Protein AF-A0A397EJ53-F1 (afdb_monomer_lite)

Secondary structure (DSSP, 8-state):
--PPP---SSSSGGGGHHHHHHHTTT-SGGGGGGTTS-SS-PPP--PPP-TTTTPPPB--TT--EEEEEETT-SSS-HHHHHHHHHHSBSS-EEEEEETT--SSHHHHS--SS---------S----S--

Sequence (130 aa):
QLSFESQPFGLGVFDLVPAYCVATNFRDEACRSLRPLSKATPAPYVYARDSFFNHSSTIPPHASVLFLSGTLDPQTELRHGRAEFAALRGTQKRWVEFPDAPHCTAFQTPMLSVRTMYLVDTDRTTACDM

Foldseek 3Di:
DDDDDCDDLDDPCVVCPLVVCLLVVNPDPVCPVVPPPDPDNDDRPDDDDDPCPPPAEEADPPGAEEAEDECSEPPCHPVVSVVNVVRYHDDRYDYDYDDHRYPPNVVRPDDPDPPDPPPPDPDDDDDDDD

Structure (mmCIF, N/CA/C/O backbone):
data_AF-A0A397EJ53-F1
#
_entry.id   AF-A0A397EJ53-F1
#
loop_
_atom_site.group_PDB
_atom_site.id
_atom_site.type_symbol
_atom_site.label_atom_id
_atom_site.label_alt_id
_atom_site.label_comp_id
_atom_site.label_asym_id
_atom_site.label_entity_id
_atom_site.label_seq_id
_atom_site.pdbx_PDB_ins_code
_atom_site.Cartn_x
_atom_site.Cartn_y
_atom_site.Cartn_z
_atom_site.occupancy
_atom_site.B_iso_or_equiv
_atom_site.auth_seq_id
_atom_site.auth_comp_id
_atom_site.auth_asym_id
_atom_site.auth_atom_id
_atom_site.pdbx_PDB_model_num
ATOM 1 N N . GLN A 1 1 ? 22.571 24.796 5.973 1.00 35.66 1 GLN A N 1
ATOM 2 C CA . GLN A 1 1 ? 22.259 23.800 4.931 1.00 35.66 1 GLN A CA 1
ATOM 3 C C . GLN A 1 1 ? 22.090 22.474 5.649 1.00 35.66 1 GLN A C 1
ATOM 5 O O . GLN A 1 1 ? 23.044 22.026 6.269 1.00 35.66 1 GLN A O 1
ATOM 10 N N . LEU A 1 2 ? 20.868 21.943 5.721 1.00 25.66 2 LEU A N 1
ATOM 11 C CA . LEU A 1 2 ? 20.626 20.668 6.398 1.00 25.66 2 LEU A CA 1
ATOM 12 C C . LEU A 1 2 ? 21.092 19.554 5.454 1.00 25.66 2 LEU A C 1
ATOM 14 O O . LEU A 1 2 ? 20.538 19.393 4.371 1.00 25.66 2 LEU A O 1
ATOM 18 N N . SER A 1 3 ? 22.171 18.876 5.838 1.00 27.22 3 SER A N 1
ATOM 19 C CA . SER A 1 3 ? 22.716 17.705 5.155 1.00 27.22 3 SER A CA 1
ATOM 20 C C . SER A 1 3 ? 22.217 16.478 5.899 1.00 27.22 3 SER A C 1
ATOM 22 O O . SER A 1 3 ? 22.518 16.325 7.081 1.00 27.22 3 SER A O 1
ATOM 24 N N . PHE A 1 4 ? 21.451 15.633 5.219 1.00 34.69 4 PHE A N 1
ATOM 25 C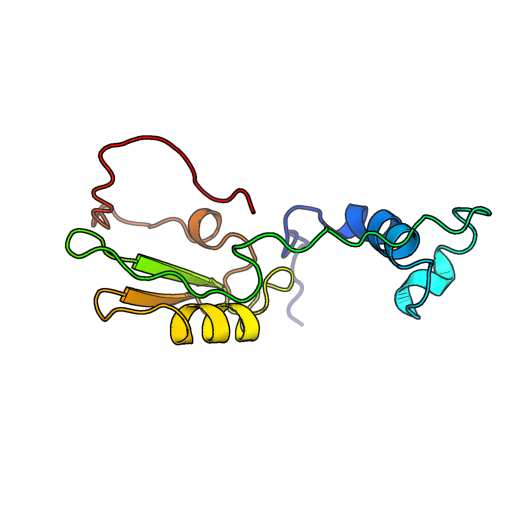 CA . PHE A 1 4 ? 20.984 14.363 5.760 1.00 34.69 4 PHE A CA 1
ATOM 26 C C . PHE A 1 4 ? 21.894 13.248 5.253 1.00 34.69 4 PHE A C 1
ATOM 28 O O . PHE A 1 4 ? 22.176 13.160 4.058 1.00 34.69 4 PHE A O 1
ATOM 35 N N . GLU A 1 5 ? 22.371 12.416 6.172 1.00 33.84 5 GLU A N 1
ATOM 36 C CA . GLU A 1 5 ? 23.044 11.163 5.847 1.00 33.84 5 GLU A CA 1
ATOM 37 C C . GLU A 1 5 ? 22.029 10.237 5.159 1.00 33.84 5 GLU A C 1
ATOM 39 O O . GLU A 1 5 ? 20.881 10.143 5.599 1.00 33.84 5 GLU A O 1
ATOM 44 N N . SER A 1 6 ? 22.412 9.616 4.039 1.00 44.06 6 SER A N 1
ATOM 45 C CA . SER A 1 6 ? 21.519 8.802 3.209 1.00 44.06 6 SER A CA 1
ATOM 46 C C . SER A 1 6 ? 21.131 7.508 3.929 1.00 44.06 6 SER A C 1
ATOM 48 O O . SER A 1 6 ? 21.711 6.449 3.706 1.00 44.06 6 SER A O 1
ATOM 50 N N . GLN A 1 7 ? 20.147 7.597 4.812 1.00 39.66 7 GLN A N 1
ATOM 51 C CA . GLN A 1 7 ? 19.365 6.465 5.285 1.00 39.66 7 GLN A CA 1
ATOM 52 C C . GLN A 1 7 ? 18.212 6.312 4.291 1.00 39.66 7 GLN A C 1
ATOM 54 O O . GLN A 1 7 ? 17.632 7.321 3.874 1.00 39.66 7 GLN A O 1
ATOM 59 N N . PRO A 1 8 ? 17.899 5.103 3.812 1.00 48.50 8 PRO A N 1
ATOM 60 C CA . PRO A 1 8 ? 16.996 5.004 2.694 1.00 48.50 8 PRO A CA 1
ATOM 61 C C . PRO A 1 8 ? 15.582 5.294 3.219 1.00 48.50 8 PRO A C 1
ATOM 63 O O . PRO A 1 8 ? 15.080 4.621 4.116 1.00 48.50 8 PRO A O 1
ATOM 66 N N . PHE A 1 9 ? 14.925 6.310 2.652 1.00 51.19 9 PHE A N 1
ATOM 67 C CA . PHE A 1 9 ? 13.498 6.622 2.846 1.00 51.19 9 PHE A CA 1
ATOM 68 C C . PHE A 1 9 ? 12.577 5.505 2.277 1.00 51.19 9 PHE A C 1
ATOM 70 O O . PHE A 1 9 ? 11.457 5.743 1.840 1.00 51.19 9 PHE A O 1
ATOM 77 N N . GLY A 1 10 ? 13.073 4.267 2.241 1.00 52.03 10 GLY A N 1
ATOM 78 C CA . GLY A 1 10 ? 12.499 3.066 1.652 1.00 52.03 10 GLY A CA 1
ATOM 79 C C . GLY A 1 10 ? 13.470 1.892 1.823 1.00 52.03 10 GLY A C 1
ATOM 80 O O . GLY A 1 10 ? 14.664 2.088 1.989 1.00 52.03 10 GLY A O 1
ATOM 81 N N . LEU A 1 11 ? 12.990 0.655 1.795 1.00 57.56 11 LEU A N 1
ATOM 82 C CA . LEU A 1 11 ? 13.797 -0.553 2.041 1.00 57.56 11 LEU A CA 1
ATOM 83 C C . LEU A 1 11 ? 14.730 -0.941 0.868 1.00 57.56 11 LEU A C 1
ATOM 85 O O . LEU A 1 11 ? 14.699 -2.068 0.396 1.00 57.56 11 LEU A O 1
ATOM 89 N N . GLY A 1 12 ? 15.552 -0.024 0.348 1.00 57.59 12 GLY A N 1
ATOM 90 C CA . GLY A 1 12 ? 16.454 -0.335 -0.776 1.00 57.59 12 GLY A CA 1
ATOM 91 C C . GLY A 1 12 ? 15.733 -0.594 -2.109 1.00 57.59 12 GLY A C 1
ATOM 92 O O . GLY A 1 12 ? 16.289 -1.178 -3.029 1.00 57.59 12 GLY A O 1
ATOM 93 N N . VAL A 1 13 ? 14.495 -0.117 -2.249 1.00 65.19 13 VAL A N 1
ATOM 94 C CA . VAL A 1 13 ? 13.651 -0.317 -3.443 1.00 65.19 13 VAL A CA 1
ATOM 95 C C . VAL A 1 13 ? 14.168 0.346 -4.725 1.00 65.19 13 VAL A C 1
ATOM 97 O O . VAL A 1 13 ? 13.590 0.144 -5.789 1.00 65.19 13 VAL A O 1
ATOM 100 N N . PHE A 1 14 ? 15.256 1.118 -4.676 1.00 66.25 14 PHE A N 1
ATOM 101 C CA . PHE A 1 14 ? 15.872 1.674 -5.887 1.00 66.25 14 PHE A CA 1
ATOM 102 C C . PHE A 1 14 ? 16.359 0.569 -6.842 1.00 66.25 14 PHE A C 1
ATOM 104 O O . PHE A 1 14 ? 16.321 0.758 -8.058 1.00 66.25 14 PHE A O 1
ATOM 111 N N . ASP A 1 15 ? 16.709 -0.609 -6.317 1.00 71.25 15 ASP A N 1
ATOM 112 C CA . ASP A 1 15 ? 17.056 -1.790 -7.115 1.00 71.25 15 ASP A CA 1
ATOM 113 C C . ASP A 1 15 ? 15.857 -2.367 -7.895 1.00 71.25 15 ASP A C 1
ATOM 115 O O . ASP A 1 15 ? 16.038 -3.150 -8.829 1.00 71.25 15 ASP A O 1
ATOM 119 N N . LEU A 1 16 ? 14.623 -1.945 -7.584 1.00 75.75 16 LEU A N 1
ATOM 120 C CA . LEU A 1 16 ? 13.422 -2.310 -8.343 1.00 75.75 16 LEU A CA 1
ATOM 121 C C . LEU A 1 16 ? 13.225 -1.449 -9.595 1.00 75.75 16 LEU A C 1
ATOM 123 O O . LEU A 1 16 ? 12.432 -1.820 -10.458 1.00 75.75 16 LEU A O 1
ATOM 127 N N . VAL A 1 17 ? 13.938 -0.327 -9.746 1.00 78.69 17 VAL A N 1
ATOM 128 C CA . VAL A 1 17 ? 13.771 0.569 -10.904 1.00 78.69 17 VAL A CA 1
ATOM 129 C C . VAL A 1 17 ? 14.046 -0.150 -12.235 1.00 78.69 17 VAL A C 1
ATOM 131 O O . VAL A 1 17 ? 13.210 -0.047 -13.135 1.00 78.69 17 VAL A O 1
ATOM 134 N N . PRO A 1 18 ? 15.125 -0.946 -12.398 1.00 80.00 18 PRO A N 1
ATOM 135 C CA . PRO A 1 18 ? 15.307 -1.759 -13.600 1.00 80.00 18 PRO A CA 1
ATOM 136 C C . PRO A 1 18 ? 14.152 -2.737 -13.850 1.00 80.00 18 PRO A C 1
ATOM 138 O O . PRO A 1 18 ? 13.714 -2.876 -14.992 1.00 80.00 18 PRO A O 1
ATOM 141 N N . ALA A 1 19 ? 13.619 -3.372 -12.800 1.00 78.75 19 ALA A N 1
ATOM 142 C CA . ALA A 1 19 ? 12.494 -4.299 -12.913 1.00 78.75 19 ALA A CA 1
ATOM 143 C C . ALA A 1 19 ? 11.203 -3.583 -13.346 1.00 78.75 19 ALA A C 1
ATOM 145 O O . ALA A 1 19 ? 10.534 -4.042 -14.271 1.00 78.75 19 ALA A O 1
ATOM 146 N N . TYR A 1 20 ? 10.903 -2.420 -12.759 1.00 80.44 20 TYR A N 1
ATOM 147 C CA . TYR A 1 20 ? 9.808 -1.540 -13.170 1.00 80.44 20 TYR A CA 1
ATOM 148 C C . TYR A 1 20 ? 9.927 -1.137 -14.645 1.00 80.44 20 TYR A C 1
ATOM 150 O O . TYR A 1 20 ? 8.973 -1.255 -15.418 1.00 80.44 20 TYR A O 1
ATOM 158 N N . CYS A 1 21 ? 11.117 -0.702 -15.061 1.00 81.75 21 CYS A N 1
ATOM 159 C CA . CYS A 1 21 ? 11.374 -0.301 -16.437 1.00 81.75 21 CYS A CA 1
ATOM 160 C C . CYS A 1 21 ? 11.198 -1.466 -17.414 1.00 81.75 21 CYS A C 1
ATOM 162 O O . CYS A 1 21 ? 10.610 -1.283 -18.476 1.00 81.75 21 CYS A O 1
ATOM 164 N N . VAL A 1 22 ? 11.629 -2.677 -17.060 1.00 80.25 22 VAL A N 1
ATOM 165 C CA . VAL A 1 22 ? 11.362 -3.871 -17.873 1.00 80.25 22 VAL A CA 1
ATOM 166 C C . VAL A 1 22 ? 9.858 -4.170 -17.917 1.00 80.25 22 VAL A C 1
ATOM 168 O O . VAL A 1 22 ? 9.303 -4.289 -19.008 1.00 80.25 22 VAL A O 1
ATOM 171 N N . ALA A 1 23 ? 9.173 -4.216 -16.771 1.00 77.81 23 ALA A N 1
ATOM 172 C CA . ALA A 1 23 ? 7.748 -4.554 -16.672 1.00 77.81 23 ALA A CA 1
ATOM 173 C C . ALA A 1 23 ? 6.827 -3.583 -17.436 1.00 77.81 23 ALA A C 1
ATOM 175 O O . ALA A 1 23 ? 5.811 -3.992 -17.997 1.00 77.81 23 ALA A O 1
ATOM 176 N N . THR A 1 24 ? 7.199 -2.302 -17.505 1.00 78.75 24 THR A N 1
ATOM 177 C CA . THR A 1 24 ? 6.474 -1.261 -18.258 1.00 78.75 24 THR A CA 1
ATOM 178 C C . THR A 1 24 ? 6.952 -1.106 -19.702 1.00 78.75 24 THR A C 1
ATOM 180 O O . THR A 1 24 ? 6.446 -0.251 -20.434 1.00 78.75 24 THR A O 1
ATOM 183 N N . ASN A 1 25 ? 7.912 -1.926 -20.140 1.00 79.38 25 ASN A N 1
ATOM 184 C CA . ASN A 1 25 ? 8.566 -1.831 -21.444 1.00 79.38 25 ASN A CA 1
ATOM 185 C C . ASN A 1 25 ? 9.190 -0.441 -21.708 1.00 79.38 25 ASN A C 1
ATOM 187 O O . ASN A 1 25 ? 9.064 0.117 -22.798 1.00 79.38 25 ASN A O 1
ATOM 191 N N . PHE A 1 26 ? 9.864 0.113 -20.697 1.00 81.69 26 PHE A N 1
ATOM 192 C CA . PHE A 1 26 ? 10.669 1.341 -20.728 1.00 81.69 26 PHE A CA 1
ATOM 193 C C . PHE A 1 26 ? 9.902 2.574 -21.223 1.00 81.69 26 PHE A C 1
ATOM 195 O O . PHE A 1 26 ? 10.461 3.417 -21.928 1.00 81.69 26 PHE A O 1
ATOM 202 N N . ARG A 1 27 ? 8.608 2.662 -20.894 1.00 79.56 27 ARG A N 1
ATOM 203 C CA . ARG A 1 27 ? 7.731 3.750 -21.353 1.00 79.56 27 ARG A CA 1
ATOM 204 C C . ARG A 1 27 ? 7.995 5.083 -20.651 1.00 79.56 27 ARG A C 1
ATOM 206 O O . ARG A 1 27 ? 7.779 6.119 -21.271 1.00 79.56 27 ARG A O 1
ATOM 213 N N . ASP A 1 28 ? 8.478 5.059 -19.412 1.00 83.50 28 ASP A N 1
ATOM 214 C CA . ASP A 1 28 ? 8.775 6.276 -18.654 1.00 83.50 28 ASP A CA 1
ATOM 215 C C . ASP A 1 28 ? 10.114 6.916 -19.014 1.00 83.50 28 ASP A C 1
ATOM 217 O O . ASP A 1 28 ? 11.109 6.245 -19.296 1.00 83.50 28 ASP A O 1
ATOM 221 N N . GLU A 1 29 ? 10.165 8.244 -18.910 1.00 87.44 29 GLU A N 1
ATOM 222 C CA . GLU A 1 29 ? 11.386 9.024 -19.123 1.00 87.44 29 GLU A CA 1
ATOM 223 C C . GLU A 1 29 ? 12.510 8.638 -18.152 1.00 87.44 29 GLU A C 1
ATOM 225 O O . GLU A 1 29 ? 13.670 8.548 -18.562 1.00 87.44 29 GLU A O 1
ATOM 230 N N . ALA A 1 30 ? 12.168 8.313 -16.902 1.00 82.94 30 ALA A N 1
ATOM 231 C CA . ALA A 1 30 ? 13.121 7.844 -15.896 1.00 82.94 30 ALA A CA 1
ATOM 232 C C . ALA A 1 30 ? 13.868 6.562 -16.323 1.00 82.94 30 ALA A C 1
ATOM 234 O O . ALA A 1 30 ? 14.987 6.320 -15.880 1.00 82.94 30 ALA A O 1
ATOM 235 N N . CYS A 1 31 ? 13.294 5.769 -17.236 1.00 85.06 31 CYS A N 1
ATOM 236 C CA . CYS A 1 31 ? 13.883 4.534 -17.749 1.00 85.06 31 CYS A CA 1
ATOM 237 C C . CYS A 1 31 ? 14.843 4.743 -18.933 1.00 85.06 31 CYS A C 1
ATOM 239 O O . CYS A 1 31 ? 15.423 3.774 -19.430 1.00 85.06 31 CYS A O 1
ATOM 241 N N . ARG A 1 32 ? 15.018 5.980 -19.428 1.00 86.31 32 ARG A N 1
ATOM 242 C CA . ARG A 1 32 ? 15.788 6.267 -20.654 1.00 86.31 32 ARG A CA 1
ATOM 243 C C . ARG A 1 32 ? 17.254 5.836 -20.549 1.00 86.31 32 ARG A C 1
ATOM 245 O O . ARG A 1 32 ? 17.779 5.288 -21.515 1.00 86.31 32 ARG A O 1
ATOM 252 N N . SER A 1 33 ? 17.887 6.039 -19.391 1.00 83.88 33 SER A N 1
ATOM 253 C CA . SER A 1 33 ? 19.280 5.637 -19.123 1.00 83.88 33 SER A CA 1
ATOM 254 C C . SER A 1 33 ? 19.476 4.120 -19.046 1.00 83.88 33 SER A C 1
ATOM 256 O O . SER A 1 33 ? 20.596 3.639 -19.179 1.00 83.88 33 SER A O 1
ATOM 258 N N . LEU A 1 34 ? 18.390 3.365 -18.863 1.00 80.56 34 LEU A N 1
ATOM 259 C CA . LEU A 1 34 ? 18.390 1.912 -18.705 1.00 80.56 34 LEU A CA 1
ATOM 260 C C . LEU A 1 34 ? 18.073 1.175 -20.021 1.00 80.56 34 LEU A C 1
ATOM 262 O O . LEU A 1 34 ? 17.938 -0.049 -20.041 1.00 80.56 34 LEU A O 1
ATOM 266 N N . ARG A 1 35 ? 17.939 1.883 -21.151 1.00 74.88 35 ARG A N 1
ATOM 267 C CA . ARG A 1 35 ? 17.759 1.250 -22.468 1.00 74.88 35 ARG A CA 1
ATOM 268 C C . ARG A 1 35 ? 19.120 0.935 -23.115 1.00 74.88 35 ARG A C 1
ATOM 270 O O . ARG A 1 35 ? 19.966 1.822 -23.150 1.00 74.88 35 ARG A O 1
ATOM 277 N N . PRO A 1 36 ? 19.320 -0.253 -23.726 1.00 67.62 36 PRO A N 1
ATOM 278 C CA . PRO A 1 36 ? 18.420 -1.400 -23.818 1.00 67.62 36 PRO A CA 1
ATOM 279 C C . PRO A 1 36 ? 18.866 -2.527 -22.870 1.00 67.62 36 PRO A C 1
ATOM 281 O O . PRO A 1 36 ? 19.687 -3.359 -23.248 1.00 67.62 36 PRO A O 1
ATOM 284 N N . LEU A 1 37 ? 18.302 -2.609 -21.661 1.00 65.81 37 LEU A N 1
ATOM 285 C CA . LEU A 1 37 ? 18.523 -3.780 -20.795 1.00 65.81 37 LEU A CA 1
ATOM 286 C C . LEU A 1 37 ? 17.840 -5.061 -21.328 1.00 65.81 37 LEU A C 1
ATOM 288 O O . LEU A 1 37 ? 18.249 -6.161 -20.978 1.00 65.81 37 LEU A O 1
ATOM 292 N N . SER A 1 38 ? 16.841 -4.945 -22.215 1.00 60.16 38 SER A N 1
ATOM 293 C CA . SER A 1 38 ? 16.188 -6.076 -22.893 1.00 60.16 38 SER A CA 1
ATOM 294 C C . SER A 1 38 ? 15.852 -5.733 -24.351 1.00 60.16 38 SER A C 1
ATOM 296 O O . SER A 1 38 ? 15.364 -4.640 -24.637 1.00 60.16 38 SER A O 1
ATOM 298 N N . LYS A 1 39 ? 16.084 -6.677 -25.277 1.00 61.12 39 LYS A N 1
ATOM 299 C CA . LYS A 1 39 ? 15.606 -6.617 -26.678 1.00 61.12 39 LYS A CA 1
ATOM 300 C C . LYS A 1 39 ? 14.218 -7.243 -26.865 1.00 61.12 39 LYS A C 1
ATOM 302 O O . LYS A 1 39 ? 13.619 -7.077 -27.923 1.00 61.12 39 LYS A O 1
ATOM 307 N N . ALA A 1 40 ? 13.726 -7.977 -25.869 1.00 63.00 40 ALA A N 1
ATOM 308 C CA . ALA A 1 40 ? 12.417 -8.608 -25.894 1.00 63.00 40 ALA A CA 1
ATOM 309 C C . ALA A 1 40 ? 11.403 -7.689 -25.212 1.00 63.00 40 ALA A C 1
ATOM 311 O O . ALA A 1 40 ? 11.646 -7.232 -24.095 1.00 63.00 40 ALA A O 1
ATOM 312 N N . THR A 1 41 ? 10.274 -7.431 -25.871 1.00 63.72 41 THR A N 1
ATOM 313 C CA . THR A 1 41 ? 9.107 -6.816 -25.232 1.00 63.72 41 THR A CA 1
ATOM 314 C C . THR A 1 41 ? 8.522 -7.839 -24.262 1.00 63.72 41 THR A C 1
ATOM 316 O O . THR A 1 41 ? 8.015 -8.864 -24.727 1.00 63.72 41 THR A O 1
ATOM 319 N N . PRO A 1 42 ? 8.608 -7.629 -22.938 1.00 65.19 42 PRO A N 1
ATOM 320 C CA . PRO A 1 42 ? 7.993 -8.544 -21.991 1.00 65.19 42 PRO A CA 1
ATOM 321 C C . PRO A 1 42 ? 6.482 -8.517 -22.202 1.00 65.19 42 PRO A C 1
ATOM 323 O O . PRO A 1 42 ? 5.916 -7.473 -22.546 1.00 65.19 42 PRO A O 1
ATOM 326 N N . ALA A 1 43 ? 5.820 -9.658 -22.001 1.00 69.69 43 ALA A N 1
ATOM 327 C CA . ALA A 1 43 ? 4.368 -9.657 -21.907 1.00 69.69 43 ALA A CA 1
ATOM 328 C C . ALA A 1 43 ? 3.953 -8.640 -20.828 1.00 69.69 43 ALA A C 1
ATOM 330 O O . ALA A 1 43 ? 4.636 -8.535 -19.803 1.00 69.69 43 ALA A O 1
ATOM 331 N N . PRO A 1 44 ? 2.884 -7.861 -21.052 1.00 67.56 44 PRO A N 1
ATOM 332 C CA . PRO A 1 44 ? 2.460 -6.872 -20.079 1.00 67.56 44 PRO A CA 1
ATOM 333 C C . PRO A 1 44 ? 2.168 -7.578 -18.753 1.00 67.56 44 PRO A C 1
ATOM 335 O O . PRO A 1 44 ? 1.445 -8.576 -18.719 1.00 67.56 44 PRO A O 1
ATOM 338 N N . TYR A 1 45 ? 2.758 -7.072 -17.671 1.00 67.75 45 TYR A N 1
ATOM 339 C CA . TYR A 1 45 ? 2.546 -7.601 -16.330 1.00 67.75 45 TYR A CA 1
ATOM 340 C C . TYR A 1 45 ? 1.159 -7.177 -15.841 1.00 67.75 45 TYR A C 1
ATOM 342 O O . TYR A 1 45 ? 0.988 -6.149 -15.188 1.00 67.75 45 TYR A O 1
ATOM 350 N N . VAL A 1 46 ? 0.142 -7.923 -16.267 1.00 75.94 46 VAL A N 1
ATOM 351 C CA . VAL A 1 46 ? -1.263 -7.671 -15.949 1.00 75.94 46 VAL A CA 1
ATOM 352 C C . VAL A 1 46 ? -1.801 -8.898 -15.243 1.00 75.94 46 VAL A C 1
ATOM 354 O O . VAL A 1 46 ? -1.942 -9.964 -15.842 1.00 75.94 46 VAL A O 1
ATOM 357 N N . TYR A 1 47 ? -2.118 -8.738 -13.965 1.00 76.62 47 TYR A N 1
ATOM 358 C CA . TYR A 1 47 ? -2.835 -9.759 -13.221 1.00 76.62 47 TYR A CA 1
ATOM 359 C C . TYR A 1 47 ? -4.258 -9.900 -13.760 1.00 76.62 47 TYR A C 1
ATOM 361 O O . TYR A 1 47 ? -4.945 -8.906 -14.022 1.00 76.62 47 TYR A O 1
ATOM 369 N N . ALA A 1 48 ? -4.710 -11.144 -13.918 1.00 88.25 48 ALA A N 1
ATOM 370 C CA . ALA A 1 48 ? -6.118 -11.407 -14.154 1.00 88.25 48 ALA A CA 1
ATOM 371 C C . ALA A 1 48 ? -6.912 -10.904 -12.943 1.00 88.25 48 ALA A C 1
ATOM 373 O O . ALA A 1 48 ? -6.574 -11.205 -11.801 1.00 88.25 48 ALA A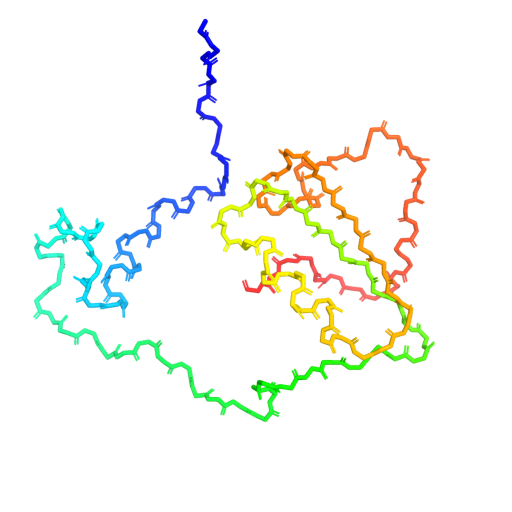 O 1
ATOM 374 N N . ARG A 1 49 ? -7.956 -10.114 -13.200 1.00 91.31 49 ARG A N 1
ATOM 375 C CA . ARG A 1 49 ? -8.857 -9.648 -12.145 1.00 91.31 49 ARG A CA 1
ATOM 376 C C . ARG A 1 49 ? -9.648 -10.837 -11.623 1.00 91.31 49 ARG A C 1
ATOM 378 O O . ARG A 1 49 ? -10.261 -11.551 -12.415 1.00 91.31 49 ARG A O 1
ATOM 385 N N . ASP A 1 50 ? -9.635 -11.025 -10.315 1.00 89.88 50 ASP A N 1
ATOM 386 C CA . ASP A 1 50 ? -10.447 -12.028 -9.643 1.00 89.88 50 ASP A CA 1
ATOM 387 C C . ASP A 1 50 ? -11.789 -11.435 -9.179 1.00 89.88 50 ASP A C 1
ATOM 389 O O . ASP A 1 50 ? -12.144 -10.295 -9.496 1.00 89.88 50 ASP A O 1
ATOM 393 N N . SER A 1 51 ? -12.550 -12.223 -8.421 1.00 92.88 51 SER A N 1
ATOM 394 C CA . SER A 1 51 ? -13.823 -11.807 -7.827 1.00 92.88 51 SER A CA 1
ATOM 395 C C . SER A 1 51 ? -13.697 -10.728 -6.746 1.00 92.88 51 SER A C 1
ATOM 397 O O . SER A 1 51 ? -14.718 -10.233 -6.279 1.00 92.88 51 SER A O 1
ATOM 399 N N . PHE A 1 52 ? -12.483 -10.389 -6.312 1.00 88.25 52 PHE A N 1
ATOM 400 C CA . PHE A 1 52 ? -12.221 -9.398 -5.269 1.00 88.25 52 PHE A CA 1
ATOM 401 C C . PHE A 1 52 ? -11.703 -8.074 -5.843 1.00 88.25 52 PHE A C 1
ATOM 403 O O . PHE A 1 52 ? -11.713 -7.055 -5.150 1.00 88.25 52 PHE A O 1
ATOM 410 N N . PHE A 1 53 ? -11.320 -8.041 -7.122 1.00 89.56 53 PHE A N 1
ATOM 411 C CA . PHE A 1 53 ? -10.941 -6.807 -7.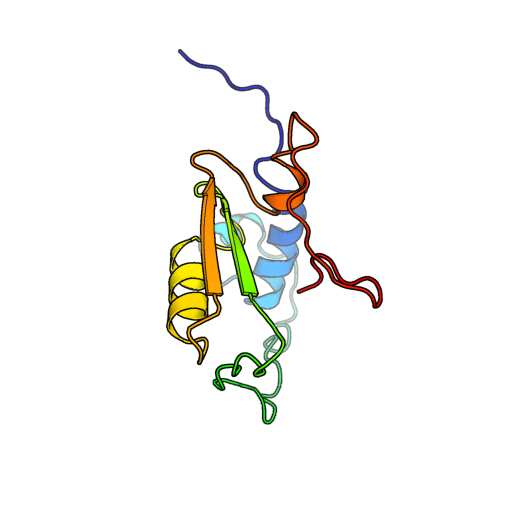799 1.00 89.56 53 PHE A CA 1
ATOM 412 C C . PHE A 1 53 ? -12.047 -5.745 -7.707 1.00 89.56 53 PHE A C 1
ATOM 414 O O . PHE A 1 53 ? -13.197 -5.991 -8.064 1.00 89.56 53 PHE A O 1
ATOM 421 N N . ASN A 1 54 ? -11.681 -4.526 -7.299 1.00 87.94 54 ASN A N 1
ATOM 422 C CA . ASN A 1 54 ? -12.599 -3.387 -7.157 1.00 87.94 54 ASN A CA 1
ATOM 423 C C . ASN A 1 54 ? -13.763 -3.625 -6.170 1.00 87.94 54 ASN A C 1
ATOM 425 O O . ASN A 1 54 ? -14.790 -2.946 -6.229 1.00 87.94 54 ASN A O 1
ATOM 429 N N . HIS A 1 55 ? -13.603 -4.569 -5.242 1.00 89.75 55 HIS A N 1
ATOM 430 C CA . HIS A 1 55 ? -14.491 -4.738 -4.101 1.00 89.75 55 HIS A CA 1
ATOM 431 C C . HIS A 1 55 ? -13.851 -4.140 -2.851 1.00 89.75 55 HIS A C 1
ATOM 433 O O . HIS A 1 55 ? -12.657 -4.286 -2.611 1.00 89.75 55 HIS A O 1
ATOM 439 N N . SER A 1 56 ? -14.661 -3.461 -2.038 1.00 89.38 56 SER A N 1
ATOM 440 C CA . SER A 1 56 ? -14.210 -2.975 -0.738 1.00 89.38 56 SER A CA 1
ATOM 441 C C . SER A 1 56 ? -14.638 -3.920 0.376 1.00 89.38 56 SER A C 1
ATOM 443 O O . SER A 1 56 ? -15.788 -4.371 0.416 1.00 89.38 56 SER A O 1
ATOM 445 N N . SER A 1 57 ? -13.714 -4.187 1.292 1.00 91.31 57 SER A N 1
ATOM 446 C CA . SER A 1 57 ? -13.929 -5.060 2.439 1.00 91.31 57 SER A CA 1
ATOM 447 C C . SER A 1 57 ? -14.906 -4.456 3.449 1.00 91.31 57 SER A C 1
ATOM 449 O O . SER A 1 57 ? -14.977 -3.241 3.655 1.00 91.31 57 SER A O 1
ATOM 451 N N . THR A 1 58 ? -15.666 -5.334 4.104 1.00 95.31 58 THR A N 1
ATOM 452 C CA . THR A 1 58 ? -16.547 -4.975 5.221 1.00 95.31 58 THR A CA 1
ATOM 453 C C . THR A 1 58 ? -15.911 -5.418 6.526 1.00 95.31 58 THR A C 1
ATOM 455 O O . THR A 1 58 ? -15.490 -6.565 6.634 1.00 95.31 58 THR A O 1
ATOM 458 N N . ILE A 1 59 ? -15.855 -4.520 7.508 1.00 94.69 59 ILE A N 1
ATOM 459 C CA . ILE A 1 59 ? -15.343 -4.800 8.850 1.00 94.69 59 ILE A CA 1
ATOM 460 C C . ILE A 1 59 ? -16.341 -5.730 9.560 1.00 94.69 59 ILE A C 1
ATOM 462 O O . ILE A 1 59 ? -17.497 -5.334 9.745 1.00 94.69 59 ILE A O 1
ATOM 466 N N . PRO A 1 60 ? -15.937 -6.950 9.961 1.00 95.06 60 PRO A N 1
ATOM 467 C CA . PRO A 1 60 ? -16.807 -7.853 10.709 1.00 95.06 60 PRO A CA 1
ATOM 468 C C . PRO A 1 60 ? -17.284 -7.249 12.047 1.00 95.06 60 PRO A C 1
ATOM 470 O O . PRO A 1 60 ? -16.570 -6.436 12.635 1.00 95.06 60 PRO A O 1
ATOM 473 N N . PRO A 1 61 ? -18.443 -7.673 12.596 1.00 91.19 61 PRO A N 1
ATOM 474 C CA . PRO A 1 61 ? -18.995 -7.110 13.837 1.00 91.19 61 PRO A CA 1
ATOM 475 C C . PRO A 1 61 ? -18.052 -7.148 15.051 1.00 91.19 61 PRO A C 1
ATOM 477 O O . PRO A 1 61 ? -18.109 -6.261 15.899 1.00 91.19 61 PRO A O 1
ATOM 480 N N . HIS 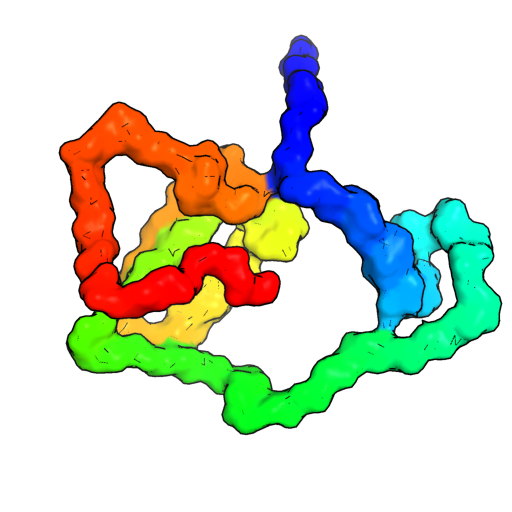A 1 62 ? -17.168 -8.146 15.124 1.00 93.25 62 HIS A N 1
ATOM 481 C CA . HIS A 1 62 ? -16.233 -8.358 16.236 1.00 93.25 62 HIS A CA 1
ATOM 482 C C . HIS A 1 62 ? -14.782 -8.003 15.888 1.00 93.25 62 HIS A C 1
ATOM 484 O O . HIS A 1 62 ? -13.861 -8.469 16.550 1.00 93.25 62 HIS A O 1
ATOM 490 N N . ALA A 1 63 ? -14.574 -7.200 14.845 1.00 92.75 63 ALA A N 1
ATOM 491 C CA . ALA A 1 63 ? -13.255 -6.763 14.414 1.00 92.75 63 ALA A CA 1
ATOM 492 C C . ALA A 1 63 ? -13.161 -5.235 14.399 1.00 92.75 63 ALA A C 1
ATOM 494 O O . ALA A 1 63 ? -14.154 -4.526 14.218 1.00 92.75 63 ALA A O 1
ATOM 495 N N . SER A 1 64 ? -11.939 -4.731 14.551 1.00 94.25 64 SER A N 1
ATOM 496 C CA . SER A 1 64 ? -11.626 -3.318 14.359 1.00 94.25 64 SER A CA 1
ATOM 497 C C . SER A 1 64 ? -10.399 -3.172 13.469 1.00 94.25 64 SER A C 1
ATOM 499 O O . SER A 1 64 ? -9.531 -4.041 13.463 1.00 94.25 64 SER A O 1
ATOM 501 N N . VAL A 1 65 ? -10.347 -2.089 12.697 1.00 93.81 65 VAL A N 1
ATOM 502 C CA . VAL A 1 65 ? -9.238 -1.804 11.781 1.00 93.81 65 VAL A CA 1
ATOM 503 C C . VAL A 1 65 ? -8.451 -0.607 12.290 1.00 93.81 65 VAL A C 1
ATOM 505 O O . VAL A 1 65 ? -9.006 0.469 12.526 1.00 93.81 65 VAL A O 1
ATOM 508 N N . LEU A 1 66 ? -7.142 -0.783 12.410 1.00 91.81 66 LEU A N 1
ATOM 509 C CA . LEU A 1 66 ? -6.203 0.298 12.645 1.00 91.81 66 LEU A CA 1
ATOM 510 C C . LEU A 1 66 ? -5.381 0.525 11.380 1.00 91.81 66 LEU A C 1
ATOM 512 O O . LEU A 1 66 ? -4.643 -0.356 10.956 1.00 91.81 66 LEU A O 1
ATOM 516 N N . PHE A 1 67 ? -5.493 1.720 10.814 1.00 90.38 67 PHE A N 1
ATOM 517 C CA . PHE A 1 67 ? -4.714 2.148 9.661 1.00 90.38 67 PHE A CA 1
ATOM 518 C C . PHE A 1 67 ? -3.572 3.051 10.129 1.00 90.38 67 PHE A C 1
ATOM 520 O O . PHE A 1 67 ? -3.814 4.047 10.817 1.00 90.38 67 PHE A O 1
ATOM 527 N N . LEU A 1 68 ? -2.339 2.695 9.776 1.00 88.88 68 LEU A N 1
ATOM 528 C CA . LEU A 1 68 ? -1.131 3.451 10.102 1.00 88.88 68 LEU A CA 1
ATOM 529 C C . LEU A 1 68 ? -0.506 3.929 8.797 1.00 88.88 68 LEU A C 1
ATOM 531 O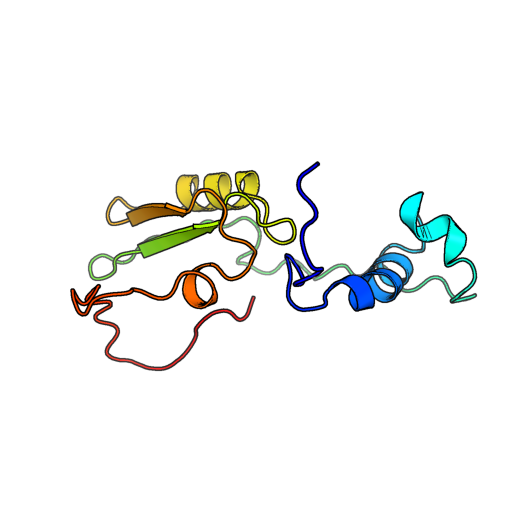 O . LEU A 1 68 ? -0.300 3.127 7.888 1.00 88.88 68 LEU A O 1
ATOM 535 N N . SER A 1 69 ? -0.208 5.221 8.688 1.00 88.38 69 SER A N 1
ATOM 536 C CA . SER A 1 69 ? 0.412 5.756 7.474 1.00 88.38 69 SER A CA 1
ATOM 537 C C . SER A 1 69 ? 1.467 6.804 7.774 1.00 88.38 69 SER A C 1
ATOM 539 O O . SER A 1 69 ? 1.250 7.722 8.569 1.00 88.38 69 SER A O 1
ATOM 541 N N . GLY A 1 70 ? 2.594 6.675 7.086 1.00 86.56 70 GLY A N 1
ATOM 542 C CA . GLY A 1 70 ? 3.656 7.660 7.052 1.00 86.56 70 GLY A CA 1
ATOM 543 C C . GLY A 1 70 ? 3.390 8.682 5.961 1.00 86.56 70 GLY A C 1
ATOM 544 O O . GLY A 1 70 ? 3.001 8.348 4.844 1.00 86.56 70 GLY A O 1
ATOM 545 N N . THR A 1 71 ? 3.558 9.957 6.289 1.00 86.62 71 THR A N 1
ATOM 546 C CA . THR A 1 71 ? 3.322 11.039 5.317 1.00 86.62 71 THR A CA 1
ATOM 547 C C . THR A 1 71 ? 4.461 11.190 4.303 1.00 86.62 71 THR A C 1
ATOM 549 O O . THR A 1 71 ? 4.249 11.802 3.258 1.00 86.62 71 THR A O 1
ATOM 552 N N . LEU A 1 72 ? 5.633 10.601 4.575 1.00 85.81 72 LEU A N 1
ATOM 553 C CA . LEU A 1 72 ? 6.808 10.589 3.697 1.00 85.81 72 LEU A CA 1
ATOM 554 C C . LEU A 1 72 ? 7.056 9.204 3.084 1.00 85.81 72 LEU A C 1
ATOM 556 O O . LEU A 1 72 ? 8.201 8.816 2.867 1.00 85.81 72 LEU A O 1
ATOM 560 N N . ASP A 1 73 ? 5.992 8.451 2.817 1.00 83.19 73 ASP A N 1
ATOM 561 C CA . ASP A 1 73 ? 6.050 7.159 2.139 1.00 83.19 73 ASP A CA 1
ATOM 562 C C . ASP A 1 73 ? 5.933 7.332 0.608 1.00 83.19 73 ASP A C 1
ATOM 564 O O . ASP A 1 73 ? 4.840 7.617 0.105 1.00 83.19 73 ASP A O 1
ATOM 568 N N . PRO A 1 74 ? 7.034 7.177 -0.156 1.00 76.62 74 PRO A N 1
ATOM 569 C CA . PRO A 1 74 ? 6.995 7.280 -1.611 1.00 76.62 74 PRO A CA 1
ATOM 570 C C . PRO A 1 74 ? 6.513 5.994 -2.302 1.00 76.62 74 PRO A C 1
ATOM 572 O O . PRO A 1 74 ? 6.288 6.026 -3.509 1.00 76.62 74 PRO A O 1
ATOM 575 N N . GLN A 1 75 ? 6.404 4.867 -1.587 1.00 78.62 75 GLN A N 1
ATOM 576 C CA . GLN A 1 75 ? 6.015 3.569 -2.155 1.00 78.62 75 GLN A CA 1
ATOM 577 C C . GLN A 1 75 ? 4.500 3.373 -2.097 1.00 78.62 75 GLN A C 1
ATOM 579 O O . GLN A 1 75 ? 3.888 2.980 -3.087 1.00 78.62 75 GLN A O 1
ATOM 584 N N . THR A 1 76 ? 3.891 3.691 -0.953 1.00 82.75 76 THR A N 1
ATOM 585 C CA . THR A 1 76 ? 2.439 3.665 -0.755 1.00 82.75 76 THR A CA 1
ATOM 586 C C . THR A 1 76 ? 1.940 5.051 -0.384 1.00 82.75 76 THR A C 1
ATOM 588 O O . THR A 1 76 ? 1.757 5.387 0.785 1.00 82.75 76 THR A O 1
ATOM 591 N N . GLU A 1 77 ? 1.737 5.892 -1.400 1.00 86.44 77 GLU A N 1
ATOM 592 C CA . GLU A 1 77 ? 1.464 7.305 -1.160 1.00 86.44 77 GLU A CA 1
ATOM 593 C C . GLU A 1 77 ? 0.146 7.515 -0.406 1.00 86.44 77 GLU A C 1
ATOM 595 O O . GLU A 1 77 ? -0.881 6.888 -0.688 1.00 86.44 77 GLU A O 1
ATOM 600 N N . LEU A 1 78 ? 0.150 8.501 0.495 1.00 88.69 78 LEU A N 1
ATOM 601 C CA . LEU A 1 78 ? -0.934 8.762 1.447 1.00 88.69 78 LEU A CA 1
ATOM 602 C C . LEU A 1 78 ? -2.328 8.878 0.803 1.00 88.69 78 LEU A C 1
ATOM 604 O O . LEU A 1 78 ? -3.330 8.507 1.413 1.00 88.69 78 LEU A O 1
ATOM 608 N N . ARG A 1 79 ? -2.415 9.373 -0.441 1.00 92.19 79 ARG A N 1
ATOM 609 C CA . ARG A 1 79 ? -3.684 9.501 -1.180 1.00 92.19 79 ARG A CA 1
ATOM 610 C C . ARG A 1 79 ? -4.393 8.157 -1.382 1.00 92.19 79 ARG A C 1
ATOM 612 O O . ARG A 1 79 ? -5.617 8.109 -1.279 1.00 92.19 79 ARG A O 1
ATOM 619 N N . HIS A 1 80 ? -3.642 7.086 -1.643 1.00 90.69 80 HIS A N 1
ATOM 620 C CA . HIS A 1 80 ? -4.204 5.761 -1.910 1.00 90.69 80 HIS A CA 1
ATOM 621 C C . HIS A 1 80 ? -4.687 5.115 -0.624 1.00 90.69 80 HIS A C 1
ATOM 623 O O . HIS A 1 80 ? -5.813 4.630 -0.581 1.00 90.69 80 HIS A O 1
ATOM 629 N N . GLY A 1 81 ? -3.908 5.233 0.454 1.00 91.19 81 GLY A N 1
ATOM 630 C CA . GLY A 1 81 ? -4.357 4.791 1.770 1.00 91.19 81 GLY A CA 1
ATOM 631 C C . GLY A 1 81 ? -5.643 5.514 2.195 1.00 91.19 81 GLY A C 1
ATOM 632 O O . GLY A 1 81 ? -6.598 4.874 2.628 1.00 91.19 81 GLY A O 1
ATOM 633 N N . ARG A 1 82 ? -5.736 6.843 2.009 1.00 93.44 82 ARG A N 1
ATOM 634 C CA . ARG A 1 82 ? -6.970 7.594 2.321 1.00 93.44 82 ARG A CA 1
ATOM 635 C C . ARG A 1 82 ? -8.173 7.067 1.539 1.00 93.44 82 ARG A C 1
ATOM 637 O O . ARG A 1 82 ? -9.260 6.955 2.106 1.00 93.44 82 ARG A O 1
ATOM 644 N N . ALA A 1 83 ? -7.983 6.755 0.257 1.00 93.75 83 ALA A N 1
ATOM 645 C CA . ALA A 1 83 ? -9.028 6.174 -0.578 1.00 93.75 83 ALA A CA 1
ATOM 646 C C . ALA A 1 83 ? -9.451 4.784 -0.069 1.00 93.75 83 ALA A C 1
ATOM 648 O O . ALA A 1 83 ? -10.648 4.524 0.051 1.00 93.75 83 ALA A O 1
ATOM 649 N N . GLU A 1 84 ? -8.495 3.931 0.305 1.00 92.38 84 GLU A N 1
ATOM 650 C CA . GLU A 1 84 ? -8.754 2.608 0.882 1.00 92.38 84 GLU A CA 1
ATOM 651 C C . GLU A 1 84 ? -9.538 2.703 2.199 1.00 92.38 84 GLU A C 1
ATOM 653 O O . GLU A 1 84 ? -10.598 2.088 2.350 1.00 92.38 84 GLU A O 1
ATOM 658 N N . PHE A 1 85 ? -9.088 3.545 3.134 1.00 94.44 85 PHE A N 1
ATOM 659 C CA . PHE A 1 85 ? -9.778 3.738 4.406 1.00 94.44 85 PHE A CA 1
ATOM 660 C C . PHE A 1 85 ? -11.175 4.314 4.230 1.00 94.44 85 PHE A C 1
ATOM 662 O O . PHE A 1 85 ? -12.085 3.915 4.957 1.00 94.44 85 PHE A O 1
ATOM 669 N N . ALA A 1 86 ? -11.382 5.225 3.278 1.00 95.06 86 ALA A N 1
ATOM 670 C CA . ALA A 1 86 ? -12.710 5.737 2.962 1.00 95.06 86 ALA A CA 1
ATOM 671 C C . ALA A 1 86 ? -13.624 4.636 2.402 1.00 95.06 86 ALA A C 1
ATOM 673 O O . ALA A 1 86 ? -14.789 4.561 2.798 1.00 95.06 86 ALA A O 1
ATOM 674 N N . ALA A 1 87 ? -13.092 3.765 1.540 1.00 94.81 87 ALA A N 1
ATOM 675 C CA . ALA A 1 87 ? -13.845 2.683 0.919 1.00 94.81 87 ALA A CA 1
ATOM 676 C C . ALA A 1 87 ? -14.296 1.610 1.927 1.00 94.81 87 ALA A C 1
ATOM 678 O O . ALA A 1 87 ? -15.419 1.113 1.800 1.00 94.81 87 ALA A O 1
ATOM 679 N N . LEU A 1 88 ? -13.467 1.286 2.935 1.00 94.50 88 LEU A N 1
ATOM 680 C CA . LEU A 1 88 ? -13.763 0.254 3.940 1.00 94.50 88 LEU A CA 1
ATOM 681 C C . LEU A 1 88 ? -15.147 0.440 4.575 1.00 94.50 88 LEU A C 1
ATOM 683 O O . LEU A 1 88 ? -15.445 1.478 5.179 1.00 94.50 88 LEU A O 1
ATOM 687 N N . ARG A 1 89 ? -15.985 -0.597 4.506 1.00 95.81 89 ARG A N 1
ATOM 688 C CA . ARG A 1 89 ? -17.351 -0.554 5.042 1.00 95.81 89 ARG A CA 1
ATOM 689 C C . ARG A 1 89 ? -17.360 -0.906 6.524 1.00 95.81 89 ARG A C 1
ATOM 691 O O . ARG A 1 89 ? -17.037 -2.026 6.901 1.00 95.81 89 ARG A O 1
ATOM 698 N N . GLY A 1 90 ? -17.776 0.040 7.357 1.00 94.31 90 GLY A N 1
ATOM 699 C CA . GLY A 1 90 ? -17.874 -0.127 8.807 1.00 94.31 90 GLY A CA 1
ATOM 700 C C . GLY A 1 90 ? -17.314 1.076 9.560 1.00 94.31 90 GLY A C 1
ATOM 701 O O . GLY A 1 90 ? -16.558 1.880 9.014 1.00 94.31 90 GLY A O 1
ATOM 702 N N . THR A 1 91 ? -17.717 1.215 10.821 1.00 94.38 91 THR A N 1
ATOM 703 C CA . THR A 1 91 ? -17.365 2.360 11.676 1.00 94.38 91 THR A CA 1
ATOM 704 C C . THR A 1 91 ? -16.258 2.048 12.678 1.00 94.38 91 THR A C 1
ATOM 706 O O . THR A 1 91 ? -15.630 2.973 13.183 1.00 94.38 91 THR A O 1
ATOM 709 N N . GLN A 1 92 ? -15.976 0.766 12.942 1.00 96.38 92 GLN A N 1
ATOM 710 C CA . GLN A 1 92 ? -14.916 0.313 13.854 1.00 96.38 92 GLN A CA 1
ATOM 711 C C . GLN A 1 92 ? -13.533 0.414 13.196 1.00 96.38 92 GLN A C 1
ATOM 713 O O . GLN A 1 92 ? -12.806 -0.569 13.070 1.00 96.38 92 GLN A O 1
ATOM 718 N N . LYS A 1 93 ? -13.182 1.610 12.722 1.00 95.12 93 LYS A N 1
ATOM 719 C CA . LYS A 1 93 ? -11.902 1.891 12.079 1.00 95.12 93 LYS A CA 1
ATOM 720 C C . LYS A 1 93 ? -11.302 3.184 12.599 1.00 95.12 93 LYS A C 1
ATOM 722 O O . LYS A 1 93 ? -12.009 4.164 12.825 1.00 95.12 93 LYS A O 1
ATOM 727 N N . ARG A 1 94 ? -9.983 3.190 12.762 1.00 95.25 94 ARG A N 1
ATOM 728 C CA . ARG A 1 94 ? -9.215 4.365 13.168 1.00 95.25 94 ARG A CA 1
ATOM 729 C C . ARG A 1 94 ? -8.005 4.535 12.271 1.00 95.25 94 ARG A C 1
ATOM 731 O O . ARG A 1 94 ? -7.344 3.563 11.931 1.00 95.25 94 ARG A O 1
ATOM 738 N N . TRP A 1 95 ? -7.714 5.785 11.948 1.00 93.56 95 TRP A N 1
ATOM 739 C CA . TRP A 1 95 ? -6.546 6.179 11.181 1.00 93.56 95 TRP A CA 1
ATOM 740 C C . TRP A 1 95 ? -5.560 6.937 12.076 1.00 93.56 95 TRP A C 1
ATOM 742 O O . TRP A 1 95 ? -5.975 7.798 12.859 1.00 93.56 95 TRP A O 1
ATOM 752 N N . VAL A 1 96 ? -4.268 6.632 11.961 1.00 91.00 96 VAL A N 1
ATOM 753 C CA . VAL A 1 96 ? -3.173 7.364 12.612 1.00 91.00 96 VAL A CA 1
ATOM 754 C C . VAL A 1 96 ? -2.122 7.730 11.565 1.00 91.00 96 VAL A C 1
ATOM 756 O O . VAL A 1 96 ? -1.552 6.858 10.912 1.00 91.00 96 VAL A O 1
ATOM 759 N N . GLU A 1 97 ? -1.872 9.032 11.416 1.00 89.00 97 GLU A N 1
ATOM 760 C CA . GLU A 1 97 ? -0.806 9.561 10.558 1.00 89.00 97 GLU A CA 1
ATOM 761 C C . GLU A 1 97 ? 0.428 9.854 11.381 1.00 89.00 97 GLU A C 1
ATOM 763 O O . GLU A 1 97 ? 0.338 10.413 12.475 1.00 89.00 97 GLU A O 1
ATOM 768 N N . PHE A 1 98 ? 1.572 9.532 10.800 1.00 87.38 98 PHE A N 1
ATOM 769 C CA . PHE A 1 98 ? 2.874 9.890 11.319 1.00 87.38 98 PHE A CA 1
ATOM 770 C C . PHE A 1 98 ? 3.479 10.919 10.359 1.00 87.38 98 PHE A C 1
ATOM 772 O O . PHE A 1 98 ? 3.934 10.563 9.259 1.00 87.38 98 PHE A O 1
ATOM 779 N N . PRO A 1 99 ? 3.434 12.213 10.733 1.00 81.94 99 PRO A N 1
ATOM 780 C CA . PRO A 1 99 ? 4.228 13.241 10.082 1.00 81.94 99 PRO A CA 1
ATOM 781 C C . PRO A 1 99 ? 5.678 12.757 10.086 1.00 81.94 99 PRO A C 1
ATOM 783 O O . PRO A 1 99 ? 6.166 12.329 11.126 1.00 81.94 99 PRO A O 1
ATOM 786 N N . ASP A 1 100 ? 6.326 12.722 8.930 1.00 81.88 100 ASP A N 1
ATOM 787 C CA . ASP A 1 100 ? 7.741 12.351 8.782 1.00 81.88 100 ASP A CA 1
ATOM 788 C C . ASP A 1 100 ? 8.100 10.853 8.815 1.00 81.88 100 ASP A C 1
ATOM 790 O O . ASP A 1 100 ? 9.271 10.513 8.635 1.00 81.88 100 ASP A O 1
ATOM 794 N N . ALA A 1 101 ? 7.139 9.934 8.967 1.00 82.81 101 ALA A N 1
ATOM 795 C CA . ALA A 1 101 ? 7.453 8.507 8.845 1.00 82.81 101 ALA A CA 1
ATOM 796 C C . ALA A 1 101 ? 7.566 8.061 7.369 1.00 82.81 101 ALA A C 1
ATOM 798 O O . ALA A 1 101 ? 6.701 8.436 6.565 1.00 82.81 101 ALA A O 1
ATOM 799 N N . PRO A 1 102 ? 8.578 7.241 7.019 1.00 79.44 102 PRO A N 1
ATOM 800 C CA . PRO A 1 102 ? 8.684 6.604 5.707 1.00 79.44 102 PRO A CA 1
ATOM 801 C C . PRO A 1 102 ? 7.784 5.356 5.575 1.00 79.44 102 PRO A C 1
ATOM 803 O O . PRO A 1 102 ? 6.918 5.080 6.419 1.00 79.44 102 PRO A O 1
ATOM 806 N N . HIS A 1 103 ? 7.975 4.623 4.470 1.00 82.19 103 HIS A N 1
ATOM 807 C CA . HIS A 1 103 ? 7.305 3.352 4.190 1.00 82.19 103 HIS A CA 1
ATOM 808 C C . HIS A 1 103 ? 7.472 2.334 5.320 1.00 82.19 103 HIS A C 1
ATOM 810 O O . HIS A 1 103 ? 8.542 2.241 5.914 1.00 82.19 103 HIS A O 1
ATOM 816 N N . CYS A 1 104 ? 6.448 1.514 5.574 1.00 78.69 104 CYS A N 1
ATOM 817 C CA . CYS A 1 104 ? 6.445 0.554 6.683 1.00 78.69 104 CYS A CA 1
ATOM 818 C C . CYS A 1 104 ? 6.498 1.237 8.066 1.00 78.69 104 CYS A C 1
ATOM 820 O O . CYS A 1 104 ? 7.255 0.844 8.956 1.00 78.69 104 CYS A O 1
ATOM 822 N N . THR A 1 105 ? 5.643 2.245 8.275 1.00 78.25 105 THR A N 1
ATOM 823 C CA . THR A 1 105 ? 5.597 3.083 9.488 1.00 78.25 105 THR A CA 1
ATOM 824 C C . THR A 1 105 ? 5.567 2.294 10.797 1.00 78.25 105 THR A C 1
ATOM 826 O O . THR A 1 105 ? 6.264 2.658 11.738 1.00 78.25 105 THR A O 1
ATOM 829 N N . ALA A 1 106 ? 4.853 1.165 10.850 1.00 75.62 106 ALA A N 1
ATOM 830 C CA . ALA A 1 106 ? 4.816 0.304 12.035 1.00 75.62 106 ALA A CA 1
ATOM 831 C C . ALA A 1 106 ? 6.214 -0.153 12.511 1.00 75.62 106 ALA A C 1
ATOM 833 O O . ALA A 1 106 ? 6.425 -0.319 13.710 1.00 75.62 106 ALA A O 1
ATOM 834 N N . PHE A 1 107 ? 7.171 -0.318 11.593 1.00 71.00 107 PHE A N 1
ATOM 835 C CA . PHE A 1 107 ? 8.550 -0.707 11.900 1.00 71.00 107 PHE A CA 1
ATOM 836 C C . PHE A 1 107 ? 9.460 0.494 12.174 1.00 71.00 107 PHE A C 1
ATOM 838 O O . PHE A 1 107 ? 10.412 0.387 12.944 1.00 71.00 107 PHE A O 1
ATOM 845 N N . GLN A 1 108 ? 9.187 1.631 11.534 1.00 71.69 108 GLN A N 1
ATOM 846 C CA . GLN A 1 108 ? 10.072 2.798 11.552 1.00 71.69 108 GLN A CA 1
ATOM 847 C C . GLN A 1 108 ? 9.735 3.817 12.644 1.00 71.69 108 GLN A C 1
ATOM 849 O O . GLN A 1 108 ? 10.574 4.652 12.976 1.00 71.69 108 GLN A O 1
ATOM 854 N N . THR A 1 109 ? 8.547 3.732 13.245 1.00 67.69 109 THR A N 1
ATOM 855 C CA . THR A 1 109 ? 8.155 4.549 14.401 1.00 67.69 109 THR A CA 1
ATOM 856 C C . THR A 1 109 ? 7.960 3.667 15.639 1.00 67.69 109 THR A C 1
ATOM 858 O O . THR A 1 109 ? 6.818 3.433 16.051 1.00 67.69 109 THR A O 1
ATOM 861 N N . PRO A 1 110 ? 9.045 3.133 16.239 1.00 63.81 110 PRO A N 1
ATOM 862 C CA . PRO A 1 110 ? 8.933 2.290 17.422 1.00 63.81 110 PRO A CA 1
ATOM 863 C C . PRO A 1 110 ? 8.311 3.076 18.581 1.00 63.81 110 PRO A C 1
ATOM 865 O O . PRO A 1 110 ? 8.665 4.227 18.846 1.00 63.81 110 PRO A O 1
ATOM 868 N N . MET A 1 111 ? 7.381 2.450 19.302 1.00 57.28 111 MET A N 1
ATOM 869 C CA . MET A 1 111 ? 6.802 3.056 20.499 1.00 57.28 111 MET A CA 1
ATOM 870 C C . MET A 1 111 ? 7.860 3.143 21.606 1.00 57.28 111 MET A C 1
ATOM 872 O O . MET A 1 111 ? 8.384 2.131 22.061 1.00 57.28 111 MET A O 1
ATOM 876 N N . LEU A 1 112 ? 8.141 4.359 22.079 1.00 53.75 112 LEU A N 1
ATOM 877 C CA . LEU A 1 112 ? 9.134 4.632 23.130 1.00 53.75 112 LEU A CA 1
ATOM 878 C C . LEU A 1 112 ? 8.663 4.258 24.552 1.00 53.75 112 LEU A C 1
ATOM 880 O O . LEU A 1 112 ? 9.397 4.444 25.518 1.00 53.75 112 LEU A O 1
ATOM 884 N N . SER A 1 113 ? 7.431 3.768 24.716 1.00 46.53 113 SER A N 1
ATOM 885 C CA . SER A 1 113 ? 6.843 3.462 26.022 1.00 46.53 113 SER A CA 1
ATOM 886 C C . SER A 1 113 ? 5.792 2.361 25.914 1.00 46.53 113 SER A C 1
ATOM 888 O O . SER A 1 113 ? 4.961 2.372 25.005 1.00 46.53 113 SER A O 1
ATOM 890 N N . VAL A 1 114 ? 5.799 1.443 26.886 1.00 44.78 114 VAL A N 1
ATOM 891 C CA . VAL A 1 114 ? 4.797 0.385 27.092 1.00 44.78 114 VAL A CA 1
ATOM 892 C C . VAL A 1 114 ? 3.489 1.003 27.608 1.00 44.78 114 VAL A C 1
ATOM 894 O O . VAL A 1 114 ? 3.027 0.741 28.714 1.00 44.78 114 VAL A O 1
ATOM 897 N N . ARG A 1 115 ? 2.857 1.860 26.808 1.00 40.59 115 ARG A N 1
ATOM 898 C CA . ARG A 1 115 ? 1.396 1.922 26.784 1.00 40.59 115 ARG A CA 1
ATOM 899 C C . ARG A 1 115 ? 0.978 1.118 25.577 1.00 40.59 115 ARG A C 1
ATOM 901 O O . ARG A 1 115 ? 0.818 1.650 24.486 1.00 40.59 115 ARG A O 1
ATOM 908 N N . THR A 1 116 ? 0.894 -0.185 25.808 1.00 44.72 116 THR A N 1
ATOM 909 C CA . THR A 1 116 ? 0.428 -1.194 24.870 1.00 44.72 116 THR A CA 1
ATOM 910 C C . THR A 1 116 ? -0.747 -0.652 24.064 1.00 44.72 116 THR A C 1
ATOM 912 O O . THR A 1 116 ? -1.836 -0.430 24.597 1.00 44.72 116 THR A O 1
ATOM 915 N N . MET A 1 117 ? -0.538 -0.441 22.767 1.00 45.03 117 MET A N 1
ATOM 916 C CA . MET A 1 117 ? -1.646 -0.506 21.834 1.00 45.03 117 MET A CA 1
ATOM 917 C C . MET A 1 117 ? -2.041 -1.977 21.818 1.00 45.03 117 MET A C 1
ATOM 919 O O . MET A 1 117 ? -1.353 -2.795 21.216 1.00 45.03 117 MET A O 1
ATOM 923 N N . TYR A 1 118 ? -3.054 -2.339 22.609 1.00 40.59 118 TYR A N 1
ATOM 924 C CA . TYR A 1 118 ? -3.566 -3.704 22.664 1.00 40.59 118 TYR A CA 1
ATOM 925 C C . TYR A 1 118 ? -4.247 -4.007 21.325 1.00 40.59 118 TYR A C 1
ATOM 927 O O . TYR A 1 118 ? -5.462 -3.896 21.188 1.00 40.59 118 TYR A O 1
ATOM 935 N N . LEU A 1 119 ? -3.444 -4.351 20.320 1.00 46.91 119 LEU A N 1
ATOM 936 C CA . LEU A 1 119 ? -3.889 -5.127 19.177 1.00 46.91 119 LEU A CA 1
ATOM 937 C C . LEU A 1 119 ? -4.120 -6.533 19.724 1.00 46.91 119 LEU A C 1
ATOM 939 O O . LEU A 1 119 ? -3.198 -7.340 19.809 1.00 46.91 119 LEU A O 1
ATOM 943 N N . VAL A 1 120 ? -5.325 -6.786 20.234 1.00 34.78 120 VAL A N 1
ATOM 944 C CA . VAL A 1 120 ? -5.730 -8.142 20.599 1.00 34.78 120 VAL A CA 1
ATOM 945 C C . VAL A 1 120 ? -6.029 -8.860 19.292 1.00 34.78 120 VAL A C 1
ATOM 947 O O . VAL A 1 120 ? -7.169 -8.894 18.842 1.00 34.78 120 VAL A O 1
ATOM 950 N N . ASP A 1 121 ? -4.980 -9.373 18.661 1.00 40.06 121 ASP A N 1
ATOM 951 C CA . ASP A 1 121 ? -5.098 -10.436 17.679 1.00 40.06 121 ASP A CA 1
ATOM 952 C C . ASP A 1 121 ? -4.550 -11.709 18.327 1.00 40.06 121 ASP A C 1
ATOM 954 O O . ASP A 1 121 ? -3.351 -11.843 18.580 1.00 40.06 121 ASP A O 1
ATOM 958 N N . THR A 1 122 ? -5.456 -12.600 18.723 1.00 40.47 122 THR A N 1
ATOM 959 C CA . THR A 1 122 ? -5.106 -13.881 19.344 1.00 40.47 122 THR A CA 1
ATOM 960 C C . THR A 1 122 ? -4.767 -14.963 18.323 1.00 40.47 122 THR A C 1
ATOM 962 O O . THR A 1 122 ? -4.563 -16.100 18.743 1.00 40.47 122 THR A O 1
ATOM 965 N N . ASP A 1 123 ? -4.673 -14.665 17.020 1.00 38.50 123 ASP A N 1
ATOM 966 C CA . ASP A 1 123 ? -4.342 -15.699 16.0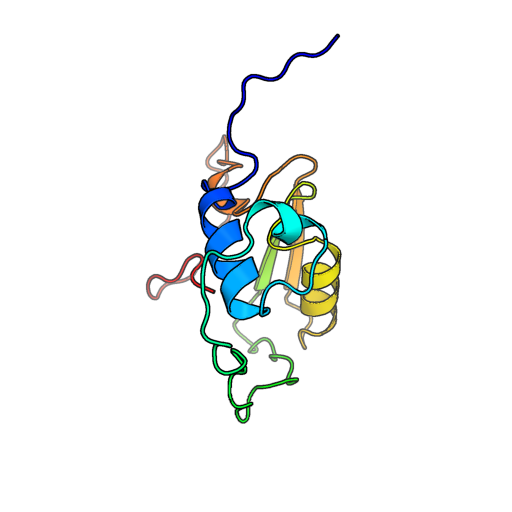39 1.00 38.50 123 ASP A CA 1
ATOM 967 C C . ASP A 1 123 ? -3.457 -15.200 14.876 1.00 38.50 123 ASP A C 1
ATOM 969 O O . ASP A 1 123 ? -3.919 -14.681 13.872 1.00 38.50 123 ASP A O 1
ATOM 973 N N . ARG A 1 124 ? -2.149 -15.451 15.028 1.00 39.69 124 ARG A N 1
ATOM 974 C CA . ARG A 1 124 ? -1.129 -15.670 13.977 1.00 39.69 124 ARG A CA 1
ATOM 975 C C . ARG A 1 124 ? -0.919 -14.594 12.895 1.00 39.69 124 ARG A C 1
ATOM 977 O O . ARG A 1 124 ? -1.594 -14.538 11.879 1.00 39.69 124 ARG A O 1
ATOM 984 N N . THR A 1 125 ? 0.228 -13.919 13.040 1.00 41.56 125 THR A N 1
ATOM 985 C CA . THR A 1 125 ? 1.228 -13.633 11.984 1.00 41.56 125 THR A CA 1
ATOM 986 C C . THR A 1 125 ? 0.705 -13.344 10.573 1.00 41.56 125 THR A C 1
ATOM 988 O O . THR A 1 125 ? 0.737 -14.220 9.715 1.00 41.56 125 THR A O 1
ATOM 991 N N . THR A 1 126 ? 0.406 -12.073 10.306 1.00 36.09 126 THR A N 1
ATOM 992 C CA . THR A 1 126 ? 0.708 -11.438 9.011 1.00 36.09 126 THR A CA 1
ATOM 993 C C . THR A 1 126 ? 0.845 -9.936 9.239 1.00 36.09 126 THR A C 1
ATOM 995 O O . THR A 1 126 ? -0.144 -9.226 9.387 1.00 36.09 126 THR A O 1
ATOM 998 N N . ALA A 1 127 ? 2.081 -9.451 9.335 1.00 37.47 127 ALA A N 1
ATOM 999 C CA . ALA A 1 127 ? 2.386 -8.028 9.307 1.00 37.47 127 ALA A CA 1
ATOM 1000 C C . ALA A 1 127 ? 3.124 -7.751 7.996 1.00 37.47 127 ALA A C 1
ATOM 1002 O O . ALA A 1 127 ? 4.220 -8.265 7.803 1.00 37.47 127 ALA A O 1
ATOM 1003 N N . CYS A 1 128 ? 2.489 -6.954 7.134 1.00 34.22 128 CYS A N 1
ATOM 1004 C CA . CYS A 1 128 ? 3.049 -6.373 5.913 1.00 34.22 128 CYS A CA 1
ATOM 1005 C C . CYS A 1 128 ? 3.670 -7.373 4.922 1.00 34.22 128 CYS A C 1
ATOM 1007 O O . CYS A 1 128 ? 4.859 -7.294 4.644 1.00 34.22 128 CYS A O 1
ATOM 1009 N N . ASP A 1 129 ? 2.842 -8.236 4.335 1.00 26.84 129 ASP A N 1
ATOM 1010 C CA . ASP A 1 129 ? 3.045 -8.665 2.948 1.00 26.84 129 ASP A CA 1
ATOM 1011 C C . ASP A 1 129 ? 1.834 -8.168 2.153 1.00 26.84 129 ASP A C 1
ATOM 1013 O O . ASP A 1 129 ? 0.706 -8.627 2.361 1.00 26.84 129 ASP A O 1
ATOM 1017 N N . MET A 1 130 ? 2.065 -7.184 1.287 1.00 32.19 130 MET A N 1
ATOM 1018 C CA . MET A 1 130 ? 1.231 -6.913 0.119 1.00 32.19 130 MET A CA 1
ATOM 1019 C C . MET A 1 130 ? 2.150 -6.745 -1.083 1.00 32.19 130 MET A C 1
ATOM 1021 O O . MET A 1 130 ? 3.174 -6.042 -0.928 1.00 32.19 130 MET A O 1
#

Organism: Aphanomyces astaci (NCBI:txid112090)

Radius of gyration: 19.05 Å; chains: 1; bounding box: 42×40×54 Å

pLDDT: mean 73.06, std 20.34, range [25.66, 96.38]

InterPro domains:
  IPR029058 Alpha/Beta hydrolase fold [G3DSA:3.40.50.1820] (16-115)
  IPR029058 Alpha/Beta hydrolase fold [SSF53474] (44-115)